Protein AF-A0A7R9ZWM1-F1 (afdb_monomer_lite)

pLDDT: mean 89.87, std 14.11, range [39.09, 98.31]

Radius of gyration: 17.11 Å; chains: 1; bounding box: 54×30×41 Å

Secondary structure (DSSP, 8-state):
-HHHHHHHHH--S-TT-HHHHHHHHHHHHHHHHHH--S-SS----HHHHHHHHHHH----EEEE-TTT-SSSSEEES-HHHHGGGTB---GGG---SSEEEEE---S-HHHHHHHHHHHHHHHHHHHHHT--EEEEE--PPPTT---GGGS--

Sequence (153 aa):
SGHLQKLRALYRGTPEDEVGFVDAVFCCLLRYQSVLRKGFQGACTSEVFAAIREVFGARFECFASPLNCRYSAMCSAFPDTDAVFGSLGSFFALSPRSGAFQLNPPFVDDVIVAMVHRLEELLDAADGRKDALIFVVIVCANEGSRPISQMPR

Structure (mmCIF, N/CA/C/O backbone):
data_AF-A0A7R9ZWM1-F1
#
_entry.id   AF-A0A7R9ZWM1-F1
#
loop_
_atom_site.group_PDB
_atom_site.id
_atom_site.type_symbol
_atom_site.label_atom_id
_atom_site.label_alt_id
_atom_site.label_comp_id
_atom_site.label_asym_id
_atom_site.label_entity_id
_atom_site.label_seq_id
_atom_site.pdbx_PDB_ins_code
_atom_site.Cartn_x
_atom_site.Cartn_y
_atom_site.Cartn_z
_atom_site.occupancy
_atom_site.B_iso_or_equiv
_atom_site.auth_seq_id
_atom_site.auth_comp_id
_atom_site.auth_asym_id
_atom_site.auth_atom_id
_atom_site.pdbx_PDB_model_num
ATOM 1 N N . SER A 1 1 ? 15.797 12.568 -12.730 1.00 77.69 1 SER A N 1
ATOM 2 C CA . SER A 1 1 ? 14.480 12.819 -12.099 1.00 77.69 1 SER A CA 1
ATOM 3 C C . SER A 1 1 ? 14.431 12.108 -10.755 1.00 77.69 1 SER A C 1
ATOM 5 O O . SER A 1 1 ? 14.890 10.972 -10.693 1.00 77.69 1 SER A O 1
ATOM 7 N N . GLY A 1 2 ? 13.890 12.733 -9.702 1.00 87.62 2 GLY A N 1
ATOM 8 C CA . GLY A 1 2 ? 13.811 12.126 -8.362 1.00 87.62 2 GLY A CA 1
ATOM 9 C C . GLY A 1 2 ? 12.972 10.839 -8.302 1.00 87.62 2 GLY A C 1
ATOM 10 O O . GLY A 1 2 ? 13.306 9.926 -7.556 1.00 87.62 2 GLY A O 1
ATOM 11 N N . HIS A 1 3 ? 11.947 10.701 -9.153 1.00 89.69 3 HIS A N 1
ATOM 12 C CA . HIS A 1 3 ? 11.133 9.476 -9.213 1.00 89.69 3 HIS A CA 1
ATOM 13 C C . HIS A 1 3 ? 11.914 8.265 -9.742 1.00 89.69 3 HIS A C 1
ATOM 15 O O . HIS A 1 3 ? 11.764 7.169 -9.216 1.00 89.69 3 HIS A O 1
ATOM 21 N N . LEU A 1 4 ? 12.783 8.452 -10.741 1.00 93.56 4 LEU A N 1
ATOM 22 C CA . LEU A 1 4 ? 13.592 7.352 -11.277 1.00 93.56 4 LEU A CA 1
ATOM 23 C C . LEU A 1 4 ? 14.624 6.864 -10.250 1.00 93.56 4 LEU A C 1
ATOM 25 O O . LEU A 1 4 ? 14.820 5.664 -10.105 1.00 93.56 4 LEU A O 1
ATOM 29 N N . GLN A 1 5 ? 15.232 7.786 -9.494 1.00 95.06 5 GLN A N 1
ATOM 30 C CA . GLN A 1 5 ? 16.139 7.442 -8.392 1.00 95.06 5 GLN A CA 1
ATOM 31 C C . GLN A 1 5 ? 15.415 6.667 -7.287 1.00 95.06 5 GLN A C 1
ATOM 33 O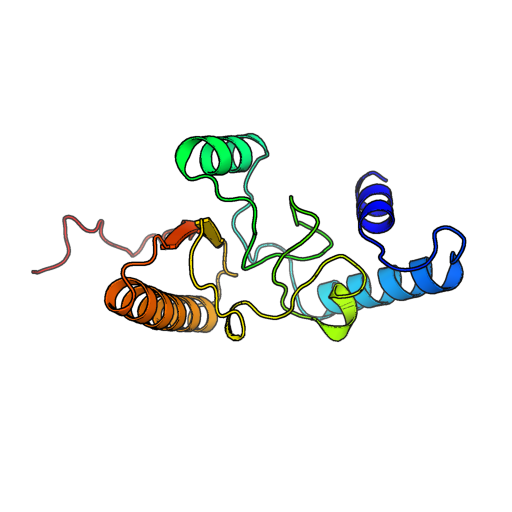 O . GLN A 1 5 ? 15.946 5.679 -6.789 1.00 95.06 5 GLN A O 1
ATOM 38 N N . LYS A 1 6 ? 14.180 7.062 -6.948 1.00 95.88 6 LYS A N 1
ATOM 39 C CA . LYS A 1 6 ? 13.327 6.304 -6.025 1.00 95.88 6 LYS A CA 1
ATOM 40 C C . LYS A 1 6 ? 13.059 4.890 -6.545 1.00 95.88 6 LYS A C 1
ATOM 42 O O . LYS A 1 6 ? 13.284 3.937 -5.811 1.00 95.88 6 LYS A O 1
ATOM 47 N N . LEU A 1 7 ? 12.615 4.740 -7.796 1.00 97.00 7 LEU A N 1
ATOM 48 C CA . LEU A 1 7 ? 12.364 3.417 -8.382 1.00 97.00 7 LEU A CA 1
ATOM 49 C C . LEU A 1 7 ? 13.631 2.560 -8.403 1.00 97.00 7 LEU A C 1
ATOM 51 O O . LEU A 1 7 ? 13.558 1.369 -8.127 1.00 97.00 7 LEU A O 1
ATOM 55 N N . ARG A 1 8 ? 14.797 3.166 -8.649 1.00 96.62 8 ARG A N 1
ATOM 56 C CA . ARG A 1 8 ? 16.082 2.468 -8.566 1.00 96.62 8 ARG A CA 1
ATOM 57 C C . ARG A 1 8 ? 16.390 1.986 -7.151 1.00 96.62 8 ARG A C 1
ATOM 59 O O . ARG A 1 8 ? 16.820 0.854 -6.994 1.00 96.62 8 ARG A O 1
ATOM 66 N N . ALA A 1 9 ? 16.131 2.803 -6.133 1.00 96.50 9 ALA A N 1
ATOM 67 C CA . ALA A 1 9 ? 16.306 2.410 -4.733 1.00 96.50 9 ALA A CA 1
ATOM 68 C C . ALA A 1 9 ? 15.310 1.326 -4.275 1.00 96.50 9 ALA A C 1
ATOM 70 O O . ALA A 1 9 ? 15.582 0.607 -3.317 1.00 96.50 9 ALA A O 1
ATOM 71 N N . LEU A 1 10 ? 14.157 1.222 -4.938 1.00 97.38 10 LEU A N 1
ATOM 72 C CA . LEU A 1 10 ? 13.144 0.200 -4.679 1.00 97.38 10 LEU A CA 1
ATOM 73 C C . LEU A 1 10 ? 13.380 -1.106 -5.448 1.00 97.38 10 LEU A C 1
ATOM 75 O O . LEU A 1 10 ? 12.840 -2.138 -5.051 1.00 97.38 10 LEU A O 1
ATOM 79 N N . TYR A 1 11 ? 14.137 -1.060 -6.547 1.00 97.88 11 TYR A N 1
ATOM 80 C CA . TYR A 1 11 ? 14.373 -2.200 -7.426 1.00 97.88 11 TYR A CA 1
ATOM 81 C C . TYR A 1 11 ? 15.094 -3.326 -6.676 1.00 97.88 11 TYR A C 1
ATOM 83 O O . TYR A 1 11 ? 16.184 -3.137 -6.145 1.00 97.88 11 TYR A O 1
ATOM 91 N N . ARG A 1 12 ? 14.470 -4.506 -6.630 1.00 96.38 12 ARG A N 1
ATOM 92 C CA . ARG A 1 12 ? 14.973 -5.700 -5.932 1.00 96.38 12 ARG A CA 1
ATOM 93 C C . ARG A 1 12 ? 15.850 -6.607 -6.807 1.00 96.38 12 ARG A C 1
ATOM 95 O O . ARG A 1 12 ? 16.265 -7.663 -6.335 1.00 96.38 12 ARG A O 1
ATOM 102 N N . GLY A 1 13 ? 16.107 -6.229 -8.061 1.00 93.19 13 GLY A N 1
ATOM 103 C CA . GLY A 1 13 ? 17.108 -6.888 -8.905 1.00 93.19 13 GLY A CA 1
ATOM 104 C C . GLY A 1 13 ? 18.539 -6.503 -8.515 1.00 93.19 13 GLY A C 1
ATOM 105 O O . GLY A 1 13 ? 18.762 -5.746 -7.568 1.00 93.19 13 GLY A O 1
ATOM 106 N N . THR A 1 14 ? 19.530 -7.026 -9.236 1.00 92.19 14 THR A N 1
ATOM 107 C CA . THR A 1 14 ? 20.939 -6.688 -8.984 1.00 92.19 14 THR A CA 1
ATOM 108 C C . THR A 1 14 ? 21.246 -5.243 -9.405 1.00 92.19 14 THR A C 1
ATOM 110 O O . THR A 1 14 ? 20.708 -4.789 -10.416 1.00 92.19 14 THR A O 1
ATOM 113 N N . PRO A 1 15 ? 22.116 -4.504 -8.689 1.00 87.31 15 PRO A N 1
ATOM 114 C CA . PRO A 1 15 ? 22.437 -3.110 -9.019 1.00 87.31 15 PRO A CA 1
ATOM 115 C C . PRO A 1 15 ? 22.958 -2.884 -10.445 1.00 87.31 15 PRO A C 1
ATOM 117 O O . PRO A 1 15 ? 22.748 -1.803 -10.997 1.00 87.31 15 PRO A O 1
ATOM 120 N N . GLU A 1 16 ? 23.621 -3.887 -11.021 1.00 93.44 16 GLU A N 1
ATOM 121 C CA . GLU A 1 16 ? 24.212 -3.881 -12.363 1.00 93.44 16 GLU A CA 1
ATOM 122 C C . GLU A 1 16 ? 23.206 -4.236 -13.472 1.00 93.44 16 GLU A C 1
ATOM 124 O O . GLU A 1 16 ? 23.512 -4.083 -14.655 1.00 93.44 16 GLU A O 1
ATOM 129 N N . ASP A 1 17 ? 22.009 -4.710 -13.114 1.00 95.56 17 ASP A N 1
ATOM 130 C CA . ASP A 1 17 ? 20.970 -5.119 -14.064 1.00 95.56 17 ASP A CA 1
ATOM 131 C C . ASP A 1 17 ? 20.196 -3.906 -14.596 1.00 95.56 17 ASP A C 1
ATOM 133 O O . ASP A 1 17 ? 19.061 -3.614 -14.217 1.00 95.56 17 ASP A O 1
ATOM 137 N N . GLU A 1 18 ? 20.852 -3.163 -15.485 1.00 96.44 18 GLU A N 1
ATOM 138 C CA . GLU A 1 18 ? 20.257 -1.994 -16.133 1.00 96.44 18 GLU A CA 1
ATOM 139 C C . GLU A 1 18 ? 19.083 -2.359 -17.041 1.00 96.44 18 GLU A C 1
ATOM 141 O O . GLU A 1 18 ? 18.089 -1.635 -17.077 1.00 96.44 18 GLU A O 1
ATOM 146 N N . VAL A 1 19 ? 19.181 -3.475 -17.768 1.00 97.69 19 VAL A N 1
ATOM 147 C CA . VAL A 1 19 ? 18.145 -3.893 -18.722 1.00 97.69 19 VAL A CA 1
ATOM 148 C C . VAL A 1 19 ? 16.878 -4.289 -17.972 1.00 97.69 19 VAL A C 1
ATOM 150 O O . VAL A 1 19 ? 15.819 -3.728 -18.246 1.00 97.69 19 VAL A O 1
ATOM 153 N N . GLY A 1 20 ? 16.987 -5.162 -16.965 1.00 98.00 20 GLY A N 1
ATOM 154 C CA . GLY A 1 20 ? 15.840 -5.559 -16.154 1.00 98.00 20 GLY A CA 1
ATOM 155 C C . GLY A 1 20 ? 15.240 -4.387 -15.381 1.00 98.00 20 GLY A C 1
ATOM 156 O O . GLY A 1 20 ? 14.016 -4.274 -15.294 1.00 98.00 20 GLY A O 1
ATOM 157 N N . PHE A 1 21 ? 16.068 -3.452 -14.898 1.00 98.06 21 PHE A N 1
ATOM 158 C CA . PHE A 1 21 ? 15.568 -2.227 -14.276 1.00 98.06 21 PHE A CA 1
ATOM 159 C C . PHE A 1 21 ? 14.731 -1.388 -15.250 1.00 98.06 21 PHE A C 1
ATOM 161 O O . PHE A 1 21 ? 13.626 -0.966 -14.902 1.00 98.06 21 PHE A O 1
ATOM 168 N N . VAL A 1 22 ? 15.237 -1.136 -16.461 1.00 97.81 22 VAL A N 1
ATOM 169 C CA . VAL A 1 22 ? 14.526 -0.343 -17.474 1.00 97.81 22 VAL A CA 1
ATOM 170 C C . VAL A 1 22 ? 13.229 -1.032 -17.896 1.00 97.81 22 VAL A C 1
ATOM 172 O O . VAL A 1 22 ? 12.190 -0.369 -17.937 1.00 97.81 22 VAL A O 1
ATOM 175 N N . ASP A 1 23 ? 13.257 -2.345 -18.127 1.00 98.19 23 ASP A N 1
ATOM 176 C CA . ASP A 1 23 ? 12.075 -3.132 -18.495 1.00 98.19 23 ASP A CA 1
ATOM 177 C C . ASP A 1 23 ? 11.012 -3.110 -17.390 1.00 98.19 23 ASP A C 1
ATOM 179 O O . ASP A 1 23 ? 9.829 -2.871 -17.656 1.00 98.19 23 ASP A O 1
ATOM 183 N N . ALA A 1 24 ? 11.423 -3.280 -16.131 1.00 98.25 24 ALA A N 1
ATOM 184 C CA . ALA A 1 24 ? 10.530 -3.205 -14.981 1.00 98.25 24 ALA A CA 1
ATOM 185 C C . ALA A 1 24 ? 9.900 -1.811 -14.837 1.00 98.25 24 ALA A C 1
ATOM 187 O O . ALA A 1 24 ? 8.688 -1.691 -14.629 1.00 98.25 24 ALA A O 1
ATOM 188 N N . VAL A 1 25 ? 10.697 -0.745 -14.986 1.00 97.94 25 VAL A N 1
ATOM 189 C CA . VAL A 1 25 ? 10.198 0.638 -14.942 1.00 97.94 25 VAL A CA 1
ATOM 190 C C . VAL A 1 25 ? 9.211 0.877 -16.079 1.00 97.94 25 VAL A C 1
ATOM 192 O O . VAL A 1 25 ? 8.142 1.443 -15.845 1.00 97.94 25 VAL A O 1
ATOM 195 N N . PHE A 1 26 ? 9.529 0.421 -17.292 1.00 97.69 26 PHE A N 1
ATOM 196 C CA . PHE A 1 26 ? 8.647 0.538 -18.448 1.00 97.69 26 PHE A CA 1
ATOM 197 C C . PHE A 1 26 ? 7.308 -0.167 -18.206 1.00 97.69 26 PHE A C 1
ATOM 199 O O . PHE A 1 26 ? 6.256 0.447 -18.388 1.00 97.69 26 PHE A O 1
ATOM 206 N N . CYS A 1 27 ? 7.330 -1.411 -17.722 1.00 97.75 27 CYS A N 1
ATOM 207 C CA . CYS A 1 27 ? 6.120 -2.186 -17.450 1.00 97.75 27 CYS A CA 1
ATOM 208 C C . CYS A 1 27 ? 5.257 -1.551 -16.351 1.00 97.75 27 CYS A C 1
ATOM 210 O O . CYS A 1 27 ? 4.043 -1.430 -16.524 1.00 97.75 27 CYS A O 1
ATOM 212 N N . CYS A 1 28 ? 5.868 -1.095 -15.252 1.00 96.81 28 CYS A N 1
ATOM 213 C CA . CYS A 1 28 ? 5.161 -0.394 -14.178 1.00 96.81 28 CYS A CA 1
ATOM 214 C C . CYS A 1 28 ? 4.514 0.901 -14.697 1.00 96.81 28 CYS A C 1
ATOM 216 O O . CYS A 1 28 ? 3.316 1.118 -14.506 1.00 96.81 28 CYS A O 1
ATOM 218 N N . LEU A 1 29 ? 5.261 1.741 -15.423 1.00 95.31 29 LEU A N 1
ATOM 219 C CA . LEU A 1 29 ? 4.721 2.984 -15.979 1.00 95.31 29 LEU A CA 1
ATOM 220 C C . LEU A 1 29 ? 3.591 2.723 -16.976 1.00 95.31 29 LEU A C 1
ATOM 222 O O . LEU A 1 29 ? 2.543 3.359 -16.870 1.00 95.31 29 LEU A O 1
ATOM 226 N N . LEU A 1 30 ? 3.770 1.779 -17.902 1.00 95.62 30 LEU A N 1
ATOM 227 C CA . LEU A 1 30 ? 2.754 1.424 -18.889 1.00 95.62 30 LEU A CA 1
ATOM 228 C C . LEU A 1 30 ? 1.480 0.902 -18.214 1.00 95.62 30 LEU A C 1
ATOM 230 O O . LEU A 1 30 ? 0.380 1.332 -18.564 1.00 95.62 30 LEU A O 1
ATOM 234 N N . ARG A 1 31 ? 1.615 0.034 -17.202 1.00 95.25 31 ARG A N 1
ATOM 235 C CA . ARG A 1 31 ? 0.482 -0.484 -16.425 1.00 95.25 31 ARG A CA 1
ATOM 236 C C . ARG A 1 31 ? -0.307 0.650 -15.780 1.00 95.25 31 ARG A C 1
ATOM 238 O O . ARG A 1 31 ? -1.511 0.763 -16.015 1.00 95.25 31 ARG A O 1
ATOM 245 N N . TYR A 1 32 ? 0.362 1.519 -15.026 1.00 92.44 32 TYR A N 1
ATOM 246 C CA . TYR A 1 32 ? -0.297 2.628 -14.337 1.00 92.44 32 TYR A CA 1
ATOM 247 C C . TYR A 1 32 ? -0.886 3.653 -15.317 1.00 92.44 32 TYR A C 1
ATOM 249 O O . TYR A 1 32 ? -1.985 4.141 -15.076 1.00 92.44 32 TYR A O 1
ATOM 257 N N . GLN A 1 33 ? -0.235 3.928 -16.450 1.00 90.44 33 GLN A N 1
ATOM 258 C CA . GLN A 1 33 ? -0.794 4.802 -17.490 1.00 90.44 33 GLN A CA 1
ATOM 259 C C . GLN A 1 33 ? -2.017 4.200 -18.194 1.00 90.44 33 GLN A C 1
ATOM 261 O O . GLN A 1 33 ? -2.907 4.946 -18.598 1.00 90.44 33 GLN A O 1
ATOM 266 N N . SER A 1 34 ? -2.075 2.872 -18.339 1.00 89.94 34 SER A N 1
ATOM 267 C CA . SER A 1 34 ? -3.193 2.187 -19.001 1.00 89.94 34 SER A CA 1
ATOM 268 C C . SER A 1 34 ? -4.461 2.110 -18.144 1.00 89.94 34 SER A C 1
ATOM 270 O O . SER A 1 34 ? -5.561 2.156 -18.690 1.00 89.94 34 SER A O 1
ATOM 272 N N . VAL A 1 35 ? -4.319 2.021 -16.814 1.00 81.62 35 VAL A N 1
ATOM 273 C CA . VAL A 1 35 ? -5.451 1.829 -15.888 1.00 81.62 35 VAL A CA 1
ATOM 274 C C . VAL A 1 35 ? -5.832 3.114 -15.151 1.00 81.62 35 VAL A C 1
ATOM 276 O O . VAL A 1 35 ? -7.015 3.383 -14.945 1.00 81.62 35 VAL A O 1
ATOM 279 N N . LEU A 1 36 ? -4.856 3.931 -14.745 1.00 69.69 36 LEU A N 1
ATOM 280 C CA . LEU A 1 36 ? -5.083 5.056 -13.841 1.00 69.69 36 LEU A CA 1
ATOM 281 C C . LEU A 1 36 ? -4.960 6.394 -14.576 1.00 69.69 36 LEU A C 1
ATOM 283 O O . LEU A 1 36 ? -3.882 6.884 -14.908 1.00 69.69 36 LEU A O 1
ATOM 287 N N . ARG A 1 37 ? -6.107 7.047 -14.762 1.00 60.72 37 ARG A N 1
ATOM 288 C CA . ARG A 1 37 ? -6.188 8.505 -14.949 1.00 60.72 37 ARG A CA 1
ATOM 289 C C . ARG A 1 37 ? -5.728 9.224 -13.661 1.00 60.72 37 ARG A C 1
ATOM 291 O O . ARG A 1 37 ? -5.617 8.628 -12.598 1.00 60.72 37 ARG A O 1
ATOM 298 N N . LYS A 1 38 ? -5.402 10.513 -13.718 1.00 58.06 38 LYS A N 1
ATOM 299 C CA . LYS A 1 38 ? -4.974 11.265 -12.518 1.00 58.06 38 LYS A CA 1
ATOM 300 C C . LYS A 1 38 ? -6.121 11.366 -11.490 1.00 58.06 38 LYS A C 1
ATOM 302 O O . LYS A 1 38 ? -7.265 11.513 -11.900 1.00 58.06 38 LYS A O 1
ATOM 307 N N . GLY A 1 39 ? -5.797 11.384 -10.190 1.00 60.62 39 GLY A N 1
ATOM 308 C CA . GLY A 1 39 ? -6.722 11.830 -9.130 1.00 60.62 39 GLY A CA 1
ATOM 309 C C . GLY A 1 39 ? -7.474 10.753 -8.335 1.00 60.62 39 GLY A C 1
ATOM 310 O O . GLY A 1 39 ? -8.493 11.075 -7.741 1.00 60.62 39 GLY A O 1
ATOM 311 N N . PHE A 1 40 ? -7.002 9.503 -8.298 1.00 66.19 40 PHE A N 1
ATOM 312 C CA . PHE A 1 40 ? -7.715 8.431 -7.587 1.00 66.19 40 PHE A CA 1
ATOM 313 C C . PHE A 1 40 ? -7.495 8.385 -6.074 1.00 66.19 40 PHE A C 1
ATOM 315 O O . PHE A 1 40 ? -8.275 7.728 -5.417 1.00 66.19 40 PHE A O 1
ATOM 322 N N . GLN A 1 41 ? -6.476 9.024 -5.504 1.00 70.38 41 GLN A N 1
ATOM 323 C CA . GLN A 1 41 ? -6.178 8.947 -4.065 1.00 70.38 41 GLN A CA 1
ATOM 324 C C . GLN A 1 41 ? -5.918 10.338 -3.490 1.00 70.38 41 GLN A C 1
ATOM 326 O O . GLN A 1 41 ? -5.516 11.251 -4.219 1.00 70.38 41 GLN A O 1
ATOM 331 N N . GLY A 1 42 ? -6.089 10.487 -2.175 1.00 73.06 42 GLY A N 1
ATOM 332 C CA . GLY A 1 42 ? -5.756 11.726 -1.479 1.00 73.06 42 GLY A CA 1
ATOM 333 C C . GLY A 1 42 ? -4.246 11.948 -1.489 1.00 73.06 42 GLY A C 1
ATOM 334 O O . GLY A 1 42 ? -3.485 11.059 -1.121 1.00 73.06 42 GLY A O 1
ATOM 335 N N . ALA A 1 43 ? -3.774 13.119 -1.908 1.00 77.75 43 ALA A N 1
ATOM 336 C CA . ALA A 1 43 ? -2.355 13.431 -1.775 1.00 77.75 43 ALA A CA 1
ATOM 337 C C . ALA A 1 43 ? -2.024 13.664 -0.291 1.00 77.75 43 ALA A C 1
ATOM 339 O O . ALA A 1 43 ? -2.574 14.569 0.334 1.00 77.75 43 ALA A O 1
ATOM 340 N N . CYS A 1 44 ? -1.114 12.866 0.270 1.00 84.88 44 CYS A N 1
ATOM 341 C CA . CYS A 1 44 ? -0.609 13.055 1.630 1.00 84.88 44 CYS A CA 1
ATOM 342 C C . CYS A 1 44 ? 0.816 13.599 1.583 1.00 84.88 44 CYS A C 1
ATOM 344 O O . CYS A 1 44 ? 1.668 13.084 0.857 1.00 84.88 44 CYS A O 1
ATOM 346 N N . THR A 1 45 ? 1.083 14.645 2.361 1.00 89.19 45 THR A N 1
ATOM 347 C CA . THR A 1 45 ? 2.414 15.251 2.424 1.00 89.19 45 THR A CA 1
ATOM 348 C C . THR A 1 45 ? 3.343 14.463 3.352 1.00 89.19 45 THR A C 1
ATOM 350 O O . THR A 1 45 ? 2.907 13.601 4.121 1.00 89.19 45 THR A O 1
ATOM 353 N N . SER A 1 46 ? 4.646 14.761 3.305 1.00 90.12 46 SER A N 1
ATOM 354 C CA . SER A 1 46 ? 5.639 14.123 4.185 1.00 90.12 46 SER A CA 1
ATOM 355 C C . SER A 1 46 ? 5.316 14.323 5.668 1.00 90.12 46 SER A C 1
ATOM 357 O O . SER A 1 46 ? 5.604 13.445 6.478 1.00 90.12 46 SER A O 1
ATOM 359 N N . GLU A 1 47 ? 4.712 15.457 6.007 1.00 94.44 47 GLU A N 1
ATOM 360 C CA . GLU A 1 47 ? 4.320 15.850 7.358 1.00 94.44 47 GLU A CA 1
ATOM 361 C C . GLU A 1 47 ? 3.151 14.994 7.857 1.00 94.44 47 GLU A C 1
ATOM 363 O O . GLU A 1 47 ? 3.174 14.542 8.999 1.00 94.44 47 GLU A O 1
ATOM 368 N N . VAL A 1 48 ? 2.180 14.683 6.989 1.00 93.00 48 VAL A N 1
ATOM 369 C CA . VAL A 1 48 ? 1.079 13.760 7.317 1.00 93.00 48 VAL A CA 1
ATOM 370 C C . VAL A 1 48 ? 1.628 12.368 7.630 1.00 93.00 48 VAL A C 1
ATOM 372 O O . VAL A 1 48 ? 1.302 11.795 8.667 1.00 93.00 48 VAL A O 1
ATOM 375 N N . PHE A 1 49 ? 2.518 11.839 6.784 1.00 94.38 49 PHE A N 1
ATOM 376 C CA . PHE A 1 4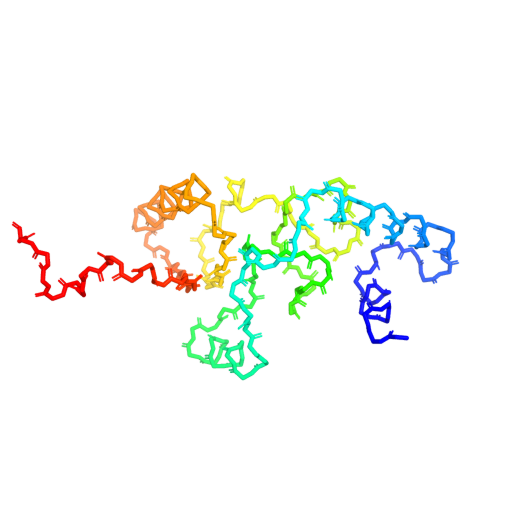9 ? 3.171 10.552 7.051 1.00 94.38 49 PHE A CA 1
ATOM 377 C C . PHE A 1 49 ? 4.023 10.575 8.328 1.00 94.38 49 PHE A C 1
ATOM 379 O O . PHE A 1 49 ? 4.055 9.584 9.059 1.00 94.38 49 PHE A O 1
ATOM 386 N N . ALA A 1 50 ? 4.713 11.685 8.613 1.00 95.00 50 ALA A N 1
ATOM 387 C CA . ALA A 1 50 ? 5.491 11.841 9.840 1.00 95.00 50 ALA A CA 1
ATOM 388 C C . ALA A 1 50 ? 4.589 11.801 11.081 1.00 95.00 50 ALA A C 1
ATOM 390 O O . ALA A 1 50 ? 4.852 11.004 11.978 1.00 95.00 50 ALA A O 1
ATOM 391 N N . ALA A 1 51 ? 3.488 12.557 11.079 1.00 96.44 51 ALA A N 1
ATOM 392 C CA . ALA A 1 51 ? 2.519 12.575 12.171 1.00 96.44 51 ALA A CA 1
ATOM 393 C C . ALA A 1 51 ? 1.881 11.195 12.396 1.00 96.44 51 ALA A C 1
ATOM 395 O O . ALA A 1 51 ? 1.835 10.711 13.524 1.00 96.44 51 ALA A O 1
ATOM 396 N N . ILE A 1 52 ? 1.455 10.513 11.327 1.00 95.88 52 ILE A N 1
ATOM 397 C CA . ILE A 1 52 ? 0.886 9.158 11.413 1.00 95.88 52 ILE A CA 1
ATOM 398 C C . ILE A 1 52 ? 1.890 8.179 12.036 1.00 95.88 52 ILE A C 1
ATOM 400 O O . ILE A 1 52 ? 1.539 7.387 12.914 1.00 95.88 52 ILE A O 1
ATOM 404 N N . ARG A 1 53 ? 3.155 8.250 11.616 1.00 95.94 53 ARG A N 1
ATOM 405 C CA . ARG A 1 53 ? 4.228 7.416 12.162 1.00 95.94 53 ARG A CA 1
ATOM 406 C C . ARG A 1 53 ? 4.516 7.734 13.629 1.00 95.94 53 ARG A C 1
ATOM 408 O O . ARG A 1 53 ? 4.786 6.812 14.388 1.00 95.94 53 ARG A O 1
ATOM 415 N N . GLU A 1 54 ? 4.524 9.003 14.012 1.00 97.00 54 GLU A N 1
ATOM 416 C CA . GLU A 1 54 ? 4.861 9.438 15.372 1.00 97.00 54 GLU A CA 1
ATOM 417 C C . GLU A 1 54 ? 3.744 9.133 16.369 1.00 97.00 54 GLU A C 1
ATOM 419 O O . GLU A 1 54 ? 4.031 8.683 17.474 1.00 97.00 54 GLU A O 1
ATOM 424 N N . VAL A 1 55 ? 2.484 9.307 15.966 1.00 97.12 55 VAL A N 1
ATOM 425 C CA . VAL A 1 55 ? 1.320 9.097 16.838 1.00 97.12 55 VAL A CA 1
ATOM 426 C C . VAL A 1 55 ? 0.914 7.624 16.906 1.00 97.12 55 VAL A C 1
ATOM 428 O O . VAL A 1 55 ? 0.641 7.115 17.989 1.00 97.12 55 VAL A O 1
ATOM 431 N N . PHE A 1 56 ? 0.879 6.927 15.766 1.00 96.62 56 PHE A N 1
ATOM 432 C CA . PHE A 1 56 ? 0.336 5.562 15.683 1.00 96.62 56 PHE A CA 1
ATOM 433 C C . PHE A 1 56 ? 1.394 4.492 15.410 1.00 96.62 56 PHE A C 1
ATOM 435 O O . PHE A 1 56 ? 1.094 3.305 15.473 1.00 96.62 56 PHE A O 1
ATOM 442 N N . GLY A 1 57 ? 2.624 4.875 15.059 1.00 96.00 57 GLY A N 1
ATOM 443 C CA . GLY A 1 57 ? 3.668 3.918 14.688 1.00 96.00 57 GLY A CA 1
ATOM 444 C C . GLY A 1 57 ? 3.502 3.309 13.293 1.00 96.00 57 GLY A C 1
ATOM 445 O O . GLY A 1 57 ? 4.290 2.434 12.932 1.00 96.00 57 GLY A O 1
ATOM 446 N N . ALA A 1 58 ? 2.525 3.754 12.492 1.00 96.19 58 ALA A N 1
ATOM 447 C CA . ALA A 1 58 ? 2.270 3.169 11.179 1.00 96.19 58 ALA A CA 1
ATOM 448 C C . ALA A 1 58 ? 3.392 3.502 10.182 1.00 96.19 58 ALA A C 1
ATOM 450 O O . ALA A 1 58 ? 3.781 4.659 10.004 1.00 96.19 58 ALA A O 1
ATOM 451 N N . ARG A 1 59 ? 3.937 2.457 9.548 1.00 95.00 59 ARG A N 1
ATOM 452 C CA . ARG A 1 59 ? 5.063 2.529 8.592 1.00 95.00 59 ARG A CA 1
ATOM 453 C C . ARG A 1 59 ? 4.830 1.678 7.343 1.00 95.00 59 ARG A C 1
ATOM 455 O O . ARG A 1 59 ? 5.782 1.241 6.703 1.00 95.00 59 ARG A O 1
ATOM 462 N N . PHE A 1 60 ? 3.568 1.392 7.049 1.00 97.06 60 PHE A N 1
ATOM 463 C CA . PHE A 1 60 ? 3.167 0.538 5.945 1.00 97.06 60 PHE A CA 1
ATOM 464 C C . PHE A 1 60 ? 1.935 1.123 5.270 1.00 97.06 60 PHE A C 1
ATOM 466 O O . PHE A 1 60 ? 0.960 1.457 5.945 1.00 97.06 60 PHE A O 1
ATOM 473 N N . GLU A 1 61 ? 1.991 1.228 3.948 1.00 97.38 61 GLU A N 1
ATOM 474 C CA . GLU A 1 61 ? 0.892 1.713 3.118 1.00 97.38 61 GLU A CA 1
ATOM 475 C C . GLU A 1 61 ? 0.148 0.520 2.510 1.00 97.38 61 GLU A C 1
ATOM 477 O O . GLU A 1 61 ? 0.726 -0.275 1.768 1.00 97.38 61 GLU A O 1
ATOM 482 N N . CYS A 1 62 ? -1.144 0.391 2.805 1.00 97.69 62 CYS A N 1
ATOM 483 C CA . CYS A 1 62 ? -1.989 -0.682 2.276 1.00 97.69 62 CYS A CA 1
ATOM 484 C C . CYS A 1 62 ? -2.500 -0.406 0.851 1.00 97.69 62 CYS A C 1
ATOM 486 O O . CYS A 1 62 ? -2.905 -1.325 0.148 1.00 97.69 62 CYS A O 1
ATOM 488 N N . PHE A 1 63 ? -2.485 0.850 0.407 1.00 95.62 63 PHE A N 1
ATOM 489 C CA . PHE A 1 63 ? -2.938 1.237 -0.929 1.00 95.62 63 PHE A CA 1
ATOM 490 C C . PHE A 1 63 ? -1.946 2.217 -1.548 1.00 95.62 63 PHE A C 1
ATOM 492 O O . PHE A 1 63 ? -2.143 3.429 -1.496 1.00 95.62 63 PHE A O 1
ATOM 499 N N . ALA A 1 64 ? -0.875 1.694 -2.139 1.00 95.06 64 ALA A N 1
ATOM 500 C CA . ALA A 1 64 ? 0.148 2.500 -2.791 1.00 95.06 64 ALA A CA 1
ATOM 501 C C . ALA A 1 64 ? 0.566 1.911 -4.148 1.00 95.06 64 ALA A C 1
ATOM 503 O O . ALA A 1 64 ? -0.031 0.981 -4.691 1.00 95.06 64 ALA A O 1
ATOM 504 N N . SER A 1 65 ? 1.601 2.507 -4.719 1.00 94.75 65 SER A N 1
ATOM 505 C CA . SER A 1 65 ? 2.288 2.089 -5.933 1.00 94.75 65 SER A CA 1
ATOM 506 C C . SER A 1 65 ? 3.784 2.347 -5.770 1.00 94.75 65 SER A C 1
ATOM 508 O O . SER A 1 65 ? 4.165 3.219 -4.979 1.00 94.75 65 SER A O 1
ATOM 510 N N . PRO A 1 66 ? 4.645 1.706 -6.573 1.00 96.25 66 PRO A N 1
ATOM 511 C CA . PRO A 1 66 ? 6.059 2.081 -6.655 1.00 96.25 66 PRO A CA 1
ATOM 512 C C . PRO A 1 66 ? 6.269 3.580 -6.925 1.00 96.25 66 PRO A C 1
ATOM 514 O O . PRO A 1 66 ? 7.234 4.193 -6.465 1.00 96.25 66 PRO A O 1
ATOM 517 N N . LEU A 1 67 ? 5.324 4.201 -7.637 1.00 93.38 67 LEU A N 1
ATOM 518 C CA . LEU A 1 67 ? 5.383 5.602 -8.038 1.00 93.38 67 LEU A CA 1
ATOM 519 C C . LEU A 1 67 ? 5.144 6.547 -6.852 1.00 93.38 67 LEU A C 1
ATOM 521 O O . LEU A 1 67 ? 5.902 7.500 -6.676 1.00 93.38 67 LEU A O 1
ATOM 525 N N . ASN A 1 68 ? 4.171 6.259 -5.983 1.00 92.19 68 ASN A N 1
ATOM 526 C CA . ASN A 1 68 ? 3.743 7.173 -4.913 1.00 92.19 68 ASN A CA 1
ATO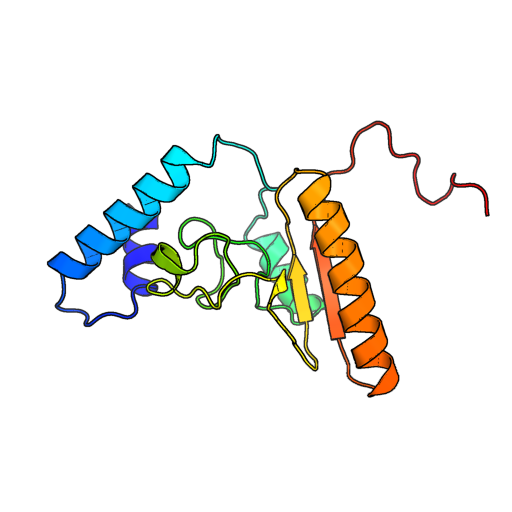M 527 C C . ASN A 1 68 ? 4.096 6.736 -3.480 1.00 92.19 68 ASN A C 1
ATOM 529 O O . ASN A 1 68 ? 3.994 7.571 -2.590 1.00 92.19 68 ASN A O 1
ATOM 533 N N . CYS A 1 69 ? 4.574 5.504 -3.256 1.00 94.38 69 CYS A N 1
ATOM 534 C CA . CYS A 1 69 ? 4.857 5.017 -1.903 1.00 94.38 69 CYS A CA 1
ATOM 535 C C . CYS A 1 69 ? 5.873 5.879 -1.132 1.00 94.38 69 CYS A C 1
ATOM 537 O O . CYS A 1 69 ? 6.825 6.442 -1.689 1.00 94.38 69 CYS A O 1
ATOM 539 N N . ARG A 1 70 ? 5.687 5.954 0.180 1.00 94.31 70 ARG A N 1
ATOM 540 C CA . ARG A 1 70 ? 6.642 6.512 1.133 1.00 94.31 70 ARG A CA 1
ATOM 541 C C . ARG A 1 70 ? 7.636 5.461 1.618 1.00 94.31 70 ARG A C 1
ATOM 543 O O . ARG A 1 70 ? 8.797 5.802 1.850 1.00 94.31 70 ARG A O 1
ATOM 550 N N . TYR A 1 71 ? 7.185 4.222 1.794 1.00 94.69 71 TYR A N 1
ATOM 551 C CA . TYR A 1 71 ? 7.990 3.126 2.337 1.00 94.69 71 TYR A CA 1
ATOM 552 C C . TYR A 1 71 ? 8.416 2.130 1.249 1.00 94.69 71 TYR A C 1
ATOM 554 O O . TYR A 1 71 ? 7.824 2.063 0.174 1.00 94.69 71 TYR A O 1
ATOM 562 N N . SER A 1 72 ? 9.465 1.350 1.527 1.00 95.25 72 SER A N 1
ATOM 563 C CA . SER A 1 72 ? 10.007 0.345 0.597 1.00 95.25 72 SER A CA 1
ATOM 564 C C . SER A 1 72 ? 9.229 -0.972 0.564 1.00 95.25 72 SER A C 1
ATOM 566 O O . SER A 1 72 ? 9.494 -1.825 -0.283 1.00 95.25 72 SER A O 1
ATOM 568 N N . ALA A 1 73 ? 8.287 -1.148 1.488 1.00 96.12 73 ALA A N 1
ATOM 569 C CA . ALA A 1 73 ? 7.325 -2.235 1.495 1.00 96.12 73 ALA A CA 1
ATOM 570 C C . ALA A 1 73 ? 5.921 -1.640 1.612 1.00 96.12 73 ALA A C 1
ATOM 572 O O . ALA A 1 73 ? 5.664 -0.804 2.480 1.00 96.12 73 ALA A O 1
ATOM 573 N N . MET A 1 74 ? 5.033 -2.073 0.725 1.00 97.56 74 MET A N 1
ATOM 574 C CA . MET A 1 74 ? 3.663 -1.581 0.621 1.00 97.56 74 MET A CA 1
ATOM 575 C C . MET A 1 74 ? 2.775 -2.636 -0.032 1.00 97.56 74 MET A C 1
ATOM 577 O O . MET A 1 74 ? 3.270 -3.551 -0.689 1.00 97.56 74 MET A O 1
ATOM 581 N N . CYS A 1 75 ? 1.464 -2.492 0.098 1.00 98.25 75 CYS A N 1
ATOM 582 C CA . CYS A 1 75 ? 0.529 -3.169 -0.790 1.00 98.25 75 CYS A CA 1
ATOM 583 C C . CYS A 1 75 ? 0.262 -2.307 -2.030 1.00 98.25 75 CYS A C 1
ATOM 585 O O . CYS A 1 75 ? 0.249 -1.073 -1.962 1.00 98.25 75 CYS A O 1
ATOM 587 N N . SER A 1 76 ? 0.045 -2.962 -3.169 1.00 96.94 76 SER A N 1
ATOM 588 C CA . SER A 1 76 ? -0.259 -2.303 -4.438 1.00 96.94 76 SER A CA 1
ATOM 589 C C . SER A 1 76 ? -1.254 -3.101 -5.279 1.00 96.94 76 SER A C 1
ATOM 591 O O . SER A 1 76 ? -1.567 -4.256 -4.983 1.00 96.94 76 SER A O 1
ATOM 593 N N . ALA A 1 77 ? -1.778 -2.462 -6.326 1.00 95.06 77 ALA A N 1
ATOM 594 C CA . ALA A 1 77 ? -2.810 -3.038 -7.184 1.00 95.06 77 ALA A CA 1
ATOM 595 C C . ALA A 1 77 ? -2.275 -4.084 -8.177 1.00 95.06 77 ALA A C 1
ATOM 597 O O . ALA A 1 77 ? -3.028 -4.973 -8.570 1.00 95.06 77 ALA A O 1
ATOM 598 N N . PHE A 1 78 ? -1.001 -3.991 -8.582 1.00 96.31 78 PHE A N 1
ATOM 599 C CA . PHE A 1 78 ? -0.433 -4.796 -9.669 1.00 96.31 78 PHE A CA 1
ATOM 600 C C . PHE A 1 78 ? 0.825 -5.541 -9.212 1.00 96.31 78 PHE A C 1
ATOM 602 O O . PHE A 1 78 ? 1.946 -5.131 -9.517 1.00 96.31 78 PHE A O 1
ATOM 609 N N . PRO A 1 79 ? 0.681 -6.644 -8.455 1.00 95.75 79 PRO A N 1
ATOM 610 C CA . PRO A 1 79 ? 1.830 -7.359 -7.906 1.00 95.75 79 PRO A CA 1
ATOM 611 C C . PRO A 1 79 ? 2.797 -7.849 -8.992 1.00 95.75 79 PRO A C 1
ATOM 613 O O . PRO A 1 79 ? 4.002 -7.883 -8.767 1.00 95.75 79 PRO A O 1
ATOM 616 N N . ASP A 1 80 ? 2.282 -8.174 -10.178 1.00 97.38 80 ASP A N 1
ATOM 617 C CA . ASP A 1 80 ? 3.057 -8.637 -11.328 1.00 97.38 80 ASP A CA 1
ATOM 618 C C . ASP A 1 80 ? 4.071 -7.599 -11.837 1.00 97.38 80 ASP A C 1
ATOM 620 O O . ASP A 1 80 ? 5.156 -7.980 -12.269 1.00 97.38 80 ASP A O 1
ATOM 624 N N . THR A 1 81 ? 3.765 -6.301 -11.737 1.00 97.81 81 THR A N 1
ATOM 625 C CA . THR A 1 81 ? 4.699 -5.220 -12.106 1.00 97.81 81 THR A CA 1
ATOM 626 C C . THR A 1 81 ? 5.380 -4.568 -10.908 1.00 97.81 81 THR A C 1
ATOM 628 O O . THR A 1 81 ? 6.456 -3.990 -11.047 1.00 97.81 81 THR A O 1
ATOM 631 N N . ASP A 1 82 ? 4.774 -4.644 -9.724 1.00 98.25 82 ASP A N 1
ATOM 632 C CA . ASP A 1 82 ? 5.175 -3.828 -8.578 1.00 98.25 82 ASP A CA 1
ATOM 633 C C . ASP A 1 82 ? 6.004 -4.598 -7.544 1.00 98.25 82 ASP A C 1
ATOM 635 O O . ASP A 1 82 ? 6.684 -3.979 -6.720 1.00 98.25 82 ASP A O 1
ATOM 639 N N . ALA A 1 83 ? 5.960 -5.937 -7.545 1.00 98.19 83 ALA A N 1
ATOM 640 C CA . ALA A 1 83 ? 6.672 -6.759 -6.560 1.00 98.19 83 ALA A CA 1
ATOM 641 C C . ALA A 1 83 ? 8.188 -6.526 -6.597 1.00 98.19 83 ALA A C 1
ATOM 643 O O . ALA A 1 83 ? 8.844 -6.482 -5.549 1.00 98.19 83 ALA A O 1
ATOM 644 N N . VAL A 1 84 ? 8.731 -6.299 -7.797 1.00 98.12 84 VAL A N 1
ATOM 645 C CA . VAL A 1 84 ? 10.147 -5.970 -8.003 1.00 98.12 84 VAL A CA 1
ATOM 646 C C . VAL A 1 84 ? 10.530 -4.610 -7.410 1.00 98.12 84 VAL A C 1
ATOM 648 O O . VAL A 1 84 ? 11.701 -4.379 -7.139 1.00 98.12 84 VAL A O 1
ATOM 651 N N . PHE A 1 85 ? 9.555 -3.740 -7.132 1.00 98.31 85 PHE A N 1
ATOM 652 C CA . PHE A 1 85 ? 9.750 -2.421 -6.528 1.00 98.31 85 PHE A CA 1
ATOM 653 C C . PHE A 1 85 ? 9.236 -2.318 -5.088 1.00 98.31 85 PHE A C 1
ATOM 655 O O . PHE A 1 85 ? 9.004 -1.215 -4.599 1.00 98.31 85 PHE A O 1
ATOM 662 N N . GLY A 1 86 ? 9.013 -3.435 -4.397 1.00 97.62 86 GLY A N 1
ATOM 663 C CA . GLY A 1 86 ? 8.637 -3.382 -2.983 1.00 97.62 86 GLY A CA 1
ATOM 664 C C . GLY A 1 86 ? 7.243 -3.890 -2.645 1.00 97.62 86 GLY A C 1
ATOM 665 O O . GLY A 1 86 ? 6.973 -4.124 -1.465 1.00 97.62 86 GLY A O 1
ATOM 666 N N . SER A 1 87 ? 6.374 -4.104 -3.640 1.00 98.25 87 SER A N 1
ATOM 667 C CA . SER A 1 87 ? 5.005 -4.551 -3.369 1.00 98.25 87 SER A CA 1
ATOM 668 C C . SER A 1 87 ? 4.978 -5.914 -2.674 1.00 98.25 87 SER A C 1
ATOM 670 O O . SER A 1 87 ? 5.730 -6.828 -3.022 1.00 98.25 87 SER A O 1
ATOM 672 N N . LEU A 1 88 ? 4.102 -6.035 -1.678 1.00 97.75 88 LEU A N 1
ATOM 673 C CA . LEU A 1 88 ? 3.745 -7.279 -0.993 1.00 97.75 88 LEU A CA 1
ATOM 674 C C . LEU A 1 88 ? 2.399 -7.838 -1.480 1.00 97.75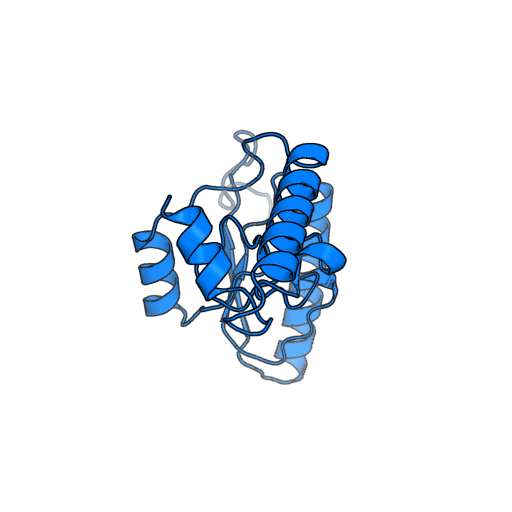 88 LEU A C 1
ATOM 676 O O . LEU A 1 88 ? 1.848 -8.750 -0.870 1.00 97.75 88 LEU A O 1
ATOM 680 N N . GLY A 1 89 ? 1.868 -7.295 -2.575 1.00 97.75 89 GLY A N 1
ATOM 681 C CA . GLY A 1 89 ? 0.600 -7.711 -3.153 1.00 97.75 89 GLY A CA 1
ATOM 682 C C . GLY A 1 89 ? -0.578 -6.829 -2.745 1.00 97.75 89 GLY A C 1
ATOM 683 O O . GLY A 1 89 ? -0.408 -5.707 -2.272 1.00 97.75 89 GLY A O 1
ATOM 684 N N . SER A 1 90 ? -1.789 -7.343 -2.946 1.00 97.62 90 SER A N 1
ATOM 685 C CA . SER A 1 90 ? -3.030 -6.628 -2.636 1.00 97.62 90 SER A CA 1
ATOM 686 C C . SER A 1 90 ? -3.308 -6.589 -1.131 1.00 97.62 90 SER A C 1
ATOM 688 O O . SER A 1 90 ? -3.157 -7.602 -0.445 1.00 97.62 90 SER A O 1
ATOM 690 N N . PHE A 1 91 ? -3.803 -5.453 -0.627 1.00 97.88 91 PHE A N 1
ATOM 691 C CA . PHE A 1 91 ? -4.277 -5.327 0.758 1.00 97.88 91 PHE A CA 1
ATOM 692 C C . PHE A 1 91 ? -5.341 -6.371 1.110 1.00 97.88 91 PHE A C 1
ATOM 694 O O . PHE A 1 91 ? -5.329 -6.915 2.210 1.00 97.88 91 PHE A O 1
ATOM 701 N N . PHE A 1 92 ? -6.212 -6.714 0.161 1.00 97.81 92 PHE A N 1
ATOM 702 C CA . PHE A 1 92 ? -7.279 -7.692 0.379 1.00 97.81 92 PHE A CA 1
ATOM 703 C C . PHE A 1 92 ? -6.755 -9.106 0.674 1.00 97.81 92 PHE A C 1
ATOM 705 O O . PHE A 1 92 ? -7.464 -9.907 1.271 1.00 97.81 92 PHE A O 1
ATOM 712 N N . ALA A 1 93 ? -5.502 -9.401 0.312 1.00 96.81 93 ALA A N 1
ATOM 713 C CA . ALA A 1 93 ? -4.830 -10.657 0.643 1.00 96.81 93 ALA A CA 1
ATOM 714 C C . ALA A 1 93 ? -3.951 -10.561 1.907 1.00 96.81 93 ALA A C 1
ATOM 716 O O . ALA A 1 93 ? -3.456 -11.576 2.401 1.00 96.81 93 ALA A O 1
ATOM 717 N N . LEU A 1 94 ? -3.740 -9.358 2.451 1.00 94.38 94 LEU A N 1
ATOM 718 C CA . LEU A 1 94 ? -2.914 -9.151 3.636 1.00 94.38 94 LEU A CA 1
ATOM 719 C C . LEU A 1 94 ? -3.633 -9.688 4.880 1.00 94.38 94 LEU A C 1
ATOM 721 O O . LEU A 1 94 ? -4.825 -9.454 5.069 1.00 94.38 94 LEU A O 1
ATOM 725 N N . SER A 1 95 ? -2.905 -10.392 5.748 1.00 95.44 95 SER A N 1
ATOM 726 C CA . SER A 1 95 ? -3.431 -10.948 7.006 1.00 95.44 95 SER A CA 1
ATOM 727 C C . SER A 1 95 ? -2.526 -10.577 8.189 1.00 95.44 95 SER A C 1
ATOM 729 O O . SER A 1 95 ? -1.859 -11.451 8.752 1.00 95.44 95 SER A O 1
ATOM 731 N N . PRO A 1 96 ? -2.421 -9.279 8.540 1.00 95.06 96 PRO A N 1
ATOM 732 C CA . PRO A 1 96 ? -1.585 -8.852 9.653 1.00 95.06 96 PRO A CA 1
ATOM 733 C C . PRO A 1 96 ? -2.179 -9.346 10.976 1.00 95.06 96 PRO A C 1
ATOM 735 O O . PRO A 1 96 ? -3.388 -9.280 11.191 1.00 95.06 96 PRO A O 1
ATOM 738 N N . ARG A 1 97 ? -1.326 -9.838 11.881 1.00 93.69 97 ARG A N 1
ATOM 739 C CA . ARG A 1 97 ? -1.762 -10.216 13.235 1.00 93.69 97 ARG A CA 1
ATOM 740 C C . ARG A 1 97 ? -1.873 -9.004 14.152 1.00 93.69 97 ARG A C 1
ATOM 742 O O . ARG A 1 97 ? -2.844 -8.899 14.887 1.00 93.69 97 ARG A O 1
ATOM 749 N N . SER A 1 98 ? -0.898 -8.105 14.064 1.00 96.56 98 SER A N 1
ATOM 750 C CA . SER A 1 98 ? -0.762 -6.895 14.872 1.00 96.56 98 SER A CA 1
ATOM 751 C C . SER A 1 98 ? -0.013 -5.811 14.091 1.00 96.56 98 SER A C 1
ATOM 753 O O . SER A 1 98 ? 0.531 -6.069 13.011 1.00 96.56 98 SER A O 1
ATOM 755 N N . GLY A 1 99 ? 0.025 -4.599 14.641 1.00 96.50 99 GLY A N 1
ATOM 756 C CA . GLY A 1 99 ? 0.757 -3.460 14.091 1.00 96.50 99 GLY A CA 1
ATOM 757 C C . GLY A 1 99 ? -0.148 -2.296 13.703 1.00 96.50 99 GLY A C 1
ATOM 758 O O . GLY A 1 99 ? -1.346 -2.303 13.967 1.00 96.50 99 GLY A O 1
ATOM 759 N N . ALA A 1 100 ? 0.446 -1.281 13.081 1.00 97.75 100 ALA A N 1
ATOM 760 C CA . ALA A 1 100 ? -0.254 -0.086 12.636 1.00 97.75 100 ALA A CA 1
ATOM 761 C C . ALA A 1 100 ? -0.033 0.134 11.138 1.00 97.75 100 ALA A C 1
ATOM 763 O O . ALA A 1 100 ? 1.103 0.113 10.651 1.00 97.75 100 ALA A O 1
ATOM 764 N N . PHE A 1 101 ? -1.123 0.361 10.414 1.00 98.06 101 PHE A N 1
ATOM 765 C CA . PHE A 1 101 ? -1.132 0.423 8.958 1.00 98.06 101 PHE A CA 1
ATOM 766 C C . PHE A 1 101 ? -1.878 1.664 8.484 1.00 98.06 101 PHE A C 1
ATOM 768 O O . PHE A 1 101 ? -2.868 2.076 9.085 1.00 98.06 101 PHE A O 1
ATOM 775 N N . GLN A 1 102 ? -1.399 2.262 7.400 1.00 97.12 102 GLN A N 1
ATOM 776 C CA . GLN A 1 102 ? -2.021 3.416 6.770 1.00 97.12 102 GLN A CA 1
ATOM 777 C C . GLN A 1 102 ? -2.747 2.967 5.498 1.00 97.12 102 GLN A C 1
ATOM 779 O O . GLN A 1 102 ? -2.209 2.194 4.705 1.00 97.12 102 GLN A O 1
ATOM 784 N N . LEU A 1 103 ? -3.971 3.453 5.297 1.00 96.25 103 LEU A N 1
ATOM 785 C CA . LEU A 1 103 ? -4.791 3.147 4.126 1.00 96.25 103 LEU A CA 1
ATOM 786 C C . LEU A 1 103 ? -5.266 4.446 3.489 1.00 96.25 103 LEU A C 1
ATOM 788 O O . LEU A 1 103 ? -5.820 5.310 4.157 1.00 96.25 103 LEU A O 1
ATOM 792 N N . ASN A 1 104 ? -5.046 4.574 2.188 1.00 94.06 104 ASN A N 1
ATOM 793 C CA . ASN A 1 104 ? -5.563 5.652 1.352 1.00 94.06 104 ASN A CA 1
ATOM 794 C C . ASN A 1 104 ? -6.104 4.994 0.078 1.00 94.06 104 ASN A C 1
ATOM 796 O O . ASN A 1 104 ? -5.401 4.953 -0.936 1.00 94.06 104 ASN A O 1
ATOM 800 N N . PRO A 1 105 ? -7.266 4.317 0.165 1.00 93.12 105 PRO A N 1
ATOM 801 C CA . PRO A 1 105 ? -7.814 3.578 -0.964 1.00 93.12 105 PRO A CA 1
ATOM 802 C C . PRO A 1 105 ? -8.104 4.531 -2.128 1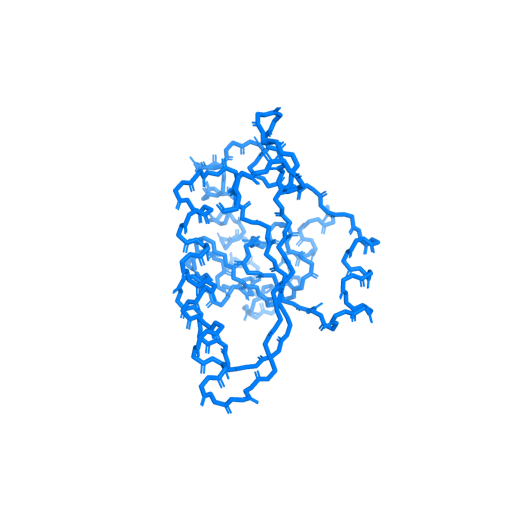.00 93.12 105 PRO A C 1
ATOM 804 O O . PRO A 1 105 ? -8.299 5.731 -1.915 1.00 93.12 105 PRO A O 1
ATOM 807 N N . PRO A 1 106 ? -8.141 4.028 -3.371 1.00 89.75 106 PRO A N 1
ATOM 808 C CA . PRO A 1 106 ? -8.657 4.832 -4.461 1.00 89.75 106 PRO A CA 1
ATOM 809 C C . PRO A 1 106 ? -10.121 5.232 -4.193 1.00 89.75 106 PRO A C 1
ATOM 811 O O . PRO A 1 106 ? -10.864 4.465 -3.582 1.00 89.75 106 PRO A O 1
ATOM 814 N N . PHE A 1 107 ? -10.550 6.399 -4.679 1.00 85.75 107 PHE A N 1
ATOM 815 C CA . PHE A 1 107 ? -11.922 6.916 -4.604 1.00 85.75 107 PHE A CA 1
ATOM 816 C C . PHE A 1 107 ? -12.850 6.172 -5.571 1.00 85.75 107 PHE A C 1
ATOM 818 O O . PHE A 1 107 ? -13.390 6.733 -6.521 1.00 85.75 107 PHE A O 1
ATOM 825 N N . VAL A 1 108 ? -12.958 4.868 -5.352 1.00 87.75 108 VAL A N 1
ATOM 826 C CA . VAL A 1 108 ? -13.829 3.940 -6.061 1.00 87.75 108 VAL A CA 1
ATOM 827 C C . VAL A 1 108 ? -14.672 3.268 -4.991 1.00 87.75 108 VAL A C 1
ATOM 829 O O . VAL A 1 108 ? -14.125 2.545 -4.159 1.00 87.75 108 VAL A O 1
ATOM 832 N N . ASP A 1 109 ? -15.978 3.526 -5.004 1.00 88.31 109 ASP A N 1
ATOM 833 C CA . ASP A 1 109 ? -16.893 3.121 -3.930 1.00 88.31 109 ASP A CA 1
ATOM 834 C C . ASP A 1 109 ? -16.788 1.625 -3.615 1.00 88.31 109 ASP A C 1
ATOM 836 O O . ASP A 1 109 ? -16.598 1.260 -2.458 1.00 88.31 109 ASP A O 1
ATOM 840 N N . ASP A 1 110 ? -16.771 0.767 -4.638 1.00 91.12 110 ASP A N 1
ATOM 841 C CA . ASP A 1 110 ? -16.631 -0.685 -4.462 1.00 91.12 110 ASP A CA 1
ATOM 842 C C . ASP A 1 110 ? -15.325 -1.074 -3.749 1.00 91.12 110 ASP A C 1
ATOM 844 O O . ASP A 1 110 ? -15.303 -1.991 -2.928 1.00 91.12 110 ASP A O 1
ATOM 848 N N . VAL A 1 111 ? -14.225 -0.358 -4.018 1.00 92.56 111 VAL A N 1
ATOM 849 C CA . VAL A 1 111 ? -12.930 -0.603 -3.361 1.00 92.56 111 VAL A CA 1
ATOM 850 C C . VAL A 1 111 ? -12.962 -0.131 -1.910 1.00 92.56 111 VAL A C 1
ATOM 852 O O . VAL A 1 111 ? -12.408 -0.803 -1.040 1.00 92.56 111 VAL A O 1
ATOM 855 N N . ILE A 1 112 ? -13.617 0.998 -1.631 1.00 93.19 112 ILE A N 1
ATOM 856 C CA . ILE A 1 112 ? -13.783 1.519 -0.270 1.00 93.19 112 ILE A CA 1
ATOM 857 C C . ILE A 1 112 ? -14.670 0.578 0.553 1.00 93.19 112 ILE A C 1
ATOM 859 O O . ILE A 1 112 ? -14.297 0.226 1.670 1.00 93.19 112 ILE A O 1
ATOM 863 N N . VAL A 1 113 ? -15.796 0.115 0.003 1.00 94.62 113 VAL A N 1
ATOM 864 C CA . VAL A 1 113 ? -16.697 -0.847 0.660 1.00 94.62 113 VAL A CA 1
ATOM 865 C C . VAL A 1 113 ? -15.970 -2.161 0.942 1.00 94.62 113 VAL A C 1
ATOM 867 O O . VAL A 1 113 ? -15.972 -2.634 2.078 1.00 94.62 113 VAL A O 1
ATOM 870 N N . ALA A 1 114 ? -15.263 -2.714 -0.048 1.00 96.75 114 ALA A N 1
ATOM 871 C CA . ALA A 1 114 ? -14.459 -3.918 0.152 1.00 96.75 114 ALA A CA 1
ATOM 872 C C . ALA A 1 114 ? -13.364 -3.715 1.214 1.00 96.75 114 ALA A C 1
ATOM 874 O O . ALA A 1 114 ? -13.073 -4.627 1.989 1.00 96.75 114 ALA A O 1
ATOM 875 N N . MET A 1 115 ? -12.748 -2.527 1.271 1.00 97.44 115 MET A N 1
ATOM 876 C CA . MET A 1 115 ? -11.752 -2.202 2.294 1.00 97.44 115 MET A CA 1
ATOM 877 C C . MET A 1 115 ? -12.380 -2.220 3.685 1.00 97.44 115 MET A C 1
ATOM 879 O O . MET A 1 115 ? -11.785 -2.807 4.581 1.00 97.44 115 MET A O 1
ATOM 883 N N . VAL A 1 116 ? -13.554 -1.609 3.867 1.00 97.19 116 VAL A N 1
ATOM 884 C CA . VAL A 1 116 ? -14.256 -1.588 5.160 1.00 97.19 116 VAL A CA 1
ATOM 885 C C . VAL A 1 116 ? -14.549 -3.008 5.638 1.00 97.19 116 VAL A C 1
ATOM 887 O O . VAL A 1 116 ? -14.126 -3.353 6.738 1.00 97.19 116 VAL A O 1
ATOM 890 N N . HIS A 1 117 ? -15.135 -3.861 4.793 1.00 98.12 117 HIS A N 1
ATOM 891 C CA . HIS A 1 117 ? -15.383 -5.263 5.152 1.00 98.12 117 HIS A CA 1
ATOM 892 C C . HIS A 1 117 ? -14.102 -6.003 5.538 1.00 98.12 117 HIS A C 1
ATOM 894 O O . HIS A 1 117 ? -14.057 -6.712 6.541 1.00 98.12 117 HIS A O 1
ATOM 900 N N . ARG A 1 118 ? -13.015 -5.790 4.787 1.00 98.25 118 ARG A N 1
ATOM 901 C CA . ARG A 1 118 ? -11.734 -6.416 5.116 1.00 98.25 118 ARG A CA 1
ATOM 902 C C . ARG A 1 118 ? -11.155 -5.909 6.441 1.00 98.25 118 ARG A C 1
ATOM 904 O O . ARG A 1 118 ? -10.521 -6.678 7.160 1.00 98.25 118 ARG A O 1
ATOM 911 N N . LEU A 1 119 ? -11.329 -4.628 6.761 1.00 98.25 119 LEU A N 1
ATOM 912 C CA . LEU A 1 119 ? -10.896 -4.059 8.037 1.00 98.25 119 LEU A CA 1
ATOM 913 C C . LEU A 1 119 ? -11.680 -4.659 9.207 1.00 98.25 119 LEU A C 1
ATOM 915 O O . LEU A 1 119 ? -11.054 -5.025 10.197 1.00 98.25 119 LEU A O 1
ATOM 919 N N . GLU A 1 120 ? -13.001 -4.805 9.075 1.00 98.12 120 GLU A N 1
ATOM 920 C CA . GLU A 1 120 ? -13.867 -5.454 10.072 1.00 98.12 120 GLU A CA 1
ATOM 921 C C . GLU A 1 120 ? -13.399 -6.888 10.350 1.00 98.12 120 GLU A C 1
ATOM 923 O O . GLU A 1 120 ? -13.086 -7.218 11.491 1.00 98.12 120 GLU A O 1
ATOM 928 N N . GLU A 1 121 ? -13.200 -7.701 9.305 1.00 98.25 121 GLU A N 1
ATOM 929 C CA . GLU A 1 121 ? -12.684 -9.072 9.440 1.00 98.25 121 GLU A CA 1
ATOM 930 C C . GLU A 1 121 ? -11.344 -9.137 10.192 1.00 98.25 121 GLU A C 1
ATOM 932 O O . GLU A 1 121 ? -11.121 -10.008 11.038 1.00 98.25 121 GLU A O 1
ATOM 937 N N . LEU A 1 122 ? -10.412 -8.237 9.860 1.00 98.31 122 LEU A N 1
ATOM 938 C CA . LEU A 1 122 ? -9.081 -8.213 10.465 1.00 98.31 122 LEU A CA 1
ATOM 939 C C . LEU A 1 122 ? -9.125 -7.757 11.927 1.00 98.31 122 LEU A C 1
ATOM 941 O O . LEU A 1 122 ? -8.396 -8.317 12.752 1.00 98.31 122 LEU A O 1
ATOM 945 N N . LEU A 1 123 ? -9.961 -6.764 12.240 1.00 97.94 123 LEU A N 1
ATOM 946 C CA . LEU A 1 123 ? -10.144 -6.246 13.593 1.00 97.94 123 LEU A CA 1
ATOM 947 C C . LEU A 1 123 ? -10.856 -7.259 14.491 1.00 97.94 123 LEU A C 1
ATOM 949 O O . LEU A 1 123 ? -10.351 -7.520 15.579 1.00 97.94 123 LEU A O 1
ATOM 953 N N . ASP A 1 124 ? -11.925 -7.906 14.024 1.00 98.06 124 ASP A N 1
ATOM 954 C CA . ASP A 1 124 ? -12.624 -8.964 14.768 1.00 98.06 124 ASP A CA 1
ATOM 955 C C . ASP A 1 124 ? -11.678 -10.124 15.095 1.00 98.06 124 ASP A C 1
ATOM 957 O O . ASP A 1 124 ? -11.617 -10.633 16.219 1.00 98.06 124 ASP A O 1
ATOM 961 N N . ALA A 1 125 ? -10.868 -10.524 14.112 1.00 97.62 125 ALA A N 1
ATOM 962 C CA . ALA A 1 125 ? -9.888 -11.574 14.312 1.00 97.62 125 ALA A CA 1
ATOM 963 C C . ALA A 1 125 ? -8.790 -11.147 15.306 1.00 97.62 125 ALA A C 1
ATOM 965 O O . ALA A 1 125 ? -8.313 -11.984 16.076 1.00 97.62 125 ALA A O 1
ATOM 966 N N . ALA A 1 126 ? -8.353 -9.883 15.280 1.00 97.88 126 ALA A N 1
ATOM 967 C CA . ALA A 1 126 ? -7.379 -9.346 16.231 1.00 97.88 126 ALA A CA 1
ATOM 968 C C . ALA A 1 126 ? -7.952 -9.261 17.650 1.00 97.88 126 ALA A C 1
ATOM 970 O O . ALA A 1 126 ? -7.269 -9.675 18.586 1.00 97.88 126 ALA A O 1
ATOM 971 N N . ASP A 1 127 ? -9.205 -8.831 17.806 1.00 97.31 127 ASP A N 1
ATOM 972 C CA . ASP A 1 127 ? -9.896 -8.761 19.097 1.00 97.31 127 ASP A CA 1
ATOM 973 C C . ASP A 1 127 ? -10.031 -10.152 19.731 1.00 97.31 127 ASP A C 1
ATOM 975 O O . ASP A 1 127 ? -9.610 -10.371 20.871 1.00 97.31 127 ASP A O 1
ATOM 979 N N . GLY A 1 128 ? -10.449 -11.151 18.943 1.00 97.12 128 GLY A N 1
ATOM 980 C CA . GLY A 1 128 ? -10.507 -12.547 19.388 1.00 97.12 128 GLY A CA 1
ATOM 981 C C . GLY A 1 128 ? -9.155 -13.112 19.852 1.00 97.12 128 GLY A C 1
ATOM 982 O O . GLY A 1 128 ? -9.111 -14.015 20.690 1.00 97.12 128 GLY A O 1
ATOM 983 N N . ARG A 1 129 ? -8.039 -12.569 19.348 1.00 96.88 129 ARG A N 1
ATOM 984 C CA . ARG A 1 129 ? -6.669 -12.929 19.760 1.00 96.88 129 ARG A CA 1
ATOM 985 C C . ARG A 1 129 ? -6.071 -11.994 20.813 1.00 96.88 129 ARG A C 1
ATOM 987 O O . ARG A 1 129 ? -5.027 -12.329 21.367 1.00 96.88 129 ARG A O 1
ATOM 994 N N . LYS A 1 130 ? -6.723 -10.866 21.113 1.00 96.19 130 LYS A N 1
ATOM 995 C CA . LYS A 1 130 ? -6.200 -9.753 21.925 1.00 96.19 130 LYS A CA 1
ATOM 996 C C . LYS A 1 130 ? -4.913 -9.134 21.359 1.00 96.19 130 LYS A C 1
ATOM 998 O O . LYS A 1 130 ? -4.045 -8.695 22.114 1.00 96.19 130 LYS A O 1
ATOM 1003 N N . ASP A 1 131 ? -4.787 -9.108 20.034 1.00 97.56 131 ASP A N 1
ATOM 1004 C CA . ASP A 1 131 ? -3.667 -8.475 19.338 1.00 97.56 131 ASP A CA 1
ATOM 1005 C C . ASP A 1 131 ? -3.903 -6.963 19.172 1.00 97.56 131 ASP A C 1
ATOM 1007 O O . ASP A 1 131 ? -5.009 -6.517 18.873 1.00 97.56 131 ASP A O 1
ATOM 1011 N N . ALA A 1 132 ? -2.846 -6.156 19.297 1.00 96.62 132 ALA A N 1
ATOM 1012 C CA . ALA A 1 132 ? -2.917 -4.721 19.020 1.00 96.62 132 ALA A CA 1
ATOM 1013 C C . ALA A 1 132 ? -2.831 -4.455 17.507 1.00 96.62 132 ALA A C 1
ATOM 1015 O O . ALA A 1 132 ? -1.753 -4.579 16.914 1.00 96.62 132 ALA A O 1
ATOM 1016 N N . LEU A 1 133 ? -3.951 -4.073 16.889 1.00 98.00 133 LEU A N 1
ATOM 1017 C CA . LEU A 1 133 ? -4.051 -3.769 15.461 1.00 98.00 133 LEU A CA 1
ATOM 1018 C C . LEU A 1 133 ? -4.698 -2.396 15.240 1.00 98.00 133 LEU A C 1
ATOM 1020 O O . LEU A 1 133 ? -5.762 -2.109 15.780 1.00 98.00 133 LEU A O 1
ATOM 1024 N N . ILE A 1 134 ? -4.039 -1.540 14.458 1.00 97.75 134 ILE A N 1
ATOM 1025 C CA . ILE A 1 134 ? -4.465 -0.163 14.188 1.00 97.75 134 ILE A CA 1
ATOM 1026 C C . ILE A 1 134 ? -4.479 0.080 12.681 1.00 97.75 134 ILE A C 1
ATOM 1028 O O . ILE A 1 134 ? -3.517 -0.220 11.971 1.00 97.75 134 ILE A O 1
ATOM 1032 N N . PHE A 1 135 ? -5.548 0.713 12.212 1.00 98.00 135 PHE A N 1
ATOM 1033 C CA . PHE A 1 135 ? -5.701 1.143 10.831 1.00 98.00 135 PHE A CA 1
ATOM 1034 C C . PHE A 1 135 ? -5.995 2.645 10.784 1.00 98.00 135 PHE A C 1
ATOM 1036 O O . PHE A 1 135 ? -6.990 3.111 11.332 1.00 98.00 135 PHE A O 1
ATOM 1043 N N . VAL A 1 136 ? -5.121 3.412 10.131 1.00 97.44 136 VAL A N 1
ATOM 1044 C CA . VAL A 1 136 ? -5.293 4.852 9.900 1.00 97.44 136 VAL A CA 1
ATOM 1045 C C . VAL A 1 136 ? -5.788 5.050 8.473 1.00 97.44 136 VAL A C 1
ATOM 1047 O O . VAL A 1 136 ? -5.014 4.946 7.519 1.00 97.44 136 VAL A O 1
ATOM 1050 N N . VAL A 1 137 ? -7.086 5.308 8.331 1.00 95.56 137 VAL A N 1
ATOM 1051 C CA . VAL A 1 137 ? -7.765 5.414 7.034 1.00 95.56 137 VAL A CA 1
ATOM 1052 C C . VAL A 1 137 ? -7.892 6.879 6.615 1.00 95.56 137 VAL A C 1
ATOM 1054 O O . VAL A 1 137 ? -8.403 7.709 7.362 1.00 95.56 137 VAL A O 1
ATOM 1057 N N . ILE A 1 138 ? -7.439 7.189 5.403 1.00 91.38 138 ILE A N 1
ATOM 1058 C CA . ILE A 1 138 ? -7.542 8.499 4.761 1.00 91.38 138 ILE A CA 1
ATOM 1059 C C . ILE A 1 138 ? -8.515 8.360 3.596 1.00 91.38 138 ILE A C 1
ATOM 1061 O O . ILE A 1 138 ? -8.217 7.697 2.606 1.00 91.38 138 ILE A O 1
ATOM 1065 N N . VAL A 1 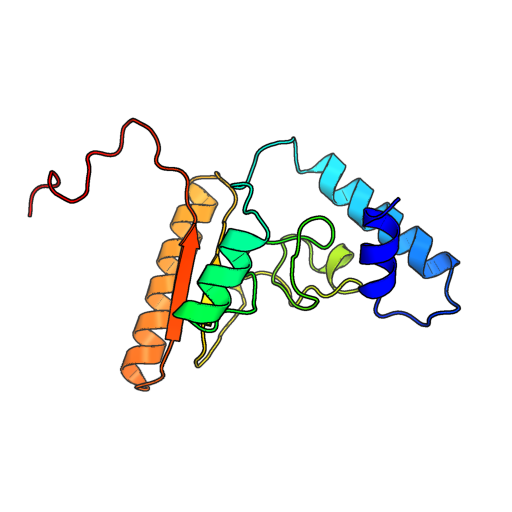139 ? -9.678 8.988 3.718 1.00 86.31 139 VAL A N 1
ATOM 1066 C CA . VAL A 1 139 ? -10.721 9.013 2.688 1.00 86.31 139 VAL A CA 1
ATOM 1067 C C . VAL A 1 139 ? -11.205 10.446 2.505 1.00 86.31 139 VAL A C 1
ATOM 1069 O O . VAL A 1 139 ? -11.281 11.210 3.468 1.00 86.31 139 VAL A O 1
ATOM 1072 N N . CYS A 1 140 ? -11.516 10.832 1.269 1.00 73.44 140 CYS A N 1
ATOM 1073 C CA . CYS A 1 140 ? -12.186 12.101 1.019 1.00 73.44 140 CYS A CA 1
ATOM 1074 C C . CYS A 1 140 ? -13.652 11.985 1.440 1.00 73.44 140 CYS A C 1
ATOM 1076 O O . CYS A 1 140 ? -14.336 11.032 1.075 1.00 73.44 140 CYS A O 1
ATOM 1078 N N . ALA A 1 141 ? -14.138 12.961 2.204 1.00 64.69 141 ALA A N 1
ATOM 1079 C CA . ALA A 1 141 ? -15.558 13.067 2.492 1.00 64.69 141 ALA A CA 1
ATOM 1080 C C . ALA A 1 141 ? -16.278 13.568 1.233 1.00 64.69 141 ALA A C 1
ATOM 1082 O O . ALA A 1 141 ? -15.996 14.669 0.762 1.00 64.69 141 ALA A O 1
ATOM 1083 N N . ASN A 1 142 ? -17.216 12.786 0.696 1.00 57.72 142 ASN A N 1
ATOM 1084 C CA . ASN A 1 142 ? -18.158 13.306 -0.292 1.00 57.72 142 ASN A CA 1
ATOM 1085 C C . ASN A 1 142 ? -19.060 14.336 0.406 1.00 57.72 142 ASN A C 1
ATOM 1087 O O . ASN A 1 142 ? -19.569 14.063 1.496 1.00 57.72 142 ASN A O 1
ATOM 1091 N N . GLU A 1 143 ? -19.296 15.492 -0.219 1.00 50.38 143 GLU A N 1
ATOM 1092 C CA . GLU A 1 143 ? -20.067 16.625 0.337 1.00 50.38 143 GLU A CA 1
ATOM 1093 C C . GLU A 1 143 ? -21.534 16.288 0.709 1.00 50.38 143 GLU A C 1
ATOM 1095 O O . GLU A 1 143 ? -22.228 17.107 1.304 1.00 50.38 143 GLU A O 1
ATOM 1100 N N . GLY A 1 144 ? -22.012 15.070 0.423 1.00 53.19 144 GLY A N 1
ATOM 1101 C CA . GLY A 1 144 ? -23.309 14.546 0.877 1.00 53.19 144 GLY A CA 1
ATOM 1102 C C . GLY A 1 144 ? -23.287 13.798 2.220 1.00 53.19 144 GLY A C 1
ATOM 1103 O O . GLY A 1 144 ? -24.341 13.388 2.708 1.00 53.19 144 GLY A O 1
ATOM 1104 N N . SER A 1 145 ? -22.115 13.601 2.828 1.00 51.94 145 SER A N 1
ATOM 1105 C CA . SER A 1 145 ? -21.969 12.855 4.084 1.00 51.94 145 SER A CA 1
ATOM 1106 C C . SER A 1 145 ? -22.262 13.784 5.258 1.00 51.94 145 SER A C 1
ATOM 1108 O O . SER A 1 145 ? -21.431 14.619 5.621 1.00 51.94 145 SER A O 1
ATOM 1110 N N . ARG A 1 146 ? -23.447 13.665 5.868 1.00 48.91 146 ARG A N 1
ATOM 1111 C CA . ARG A 1 146 ? -23.716 14.354 7.137 1.00 48.91 146 ARG A CA 1
ATOM 1112 C C . ARG A 1 146 ? -22.643 13.951 8.159 1.00 48.91 146 ARG A C 1
ATOM 1114 O O . ARG A 1 146 ? -22.290 12.771 8.208 1.00 48.91 146 ARG A O 1
ATOM 1121 N N . PRO A 1 147 ? -22.125 14.886 8.975 1.00 54.88 147 PRO A N 1
ATOM 1122 C CA . PRO A 1 147 ? -21.187 14.538 10.035 1.00 54.88 147 PRO A CA 1
ATOM 1123 C C . PRO A 1 147 ? -21.790 13.446 10.927 1.00 54.88 147 PRO A C 1
ATOM 1125 O O . PRO A 1 147 ? -22.999 13.428 11.145 1.00 54.88 147 PRO A O 1
ATOM 1128 N N . ILE A 1 148 ? -20.952 12.546 11.454 1.00 53.09 148 ILE A N 1
ATOM 1129 C CA . ILE A 1 148 ? -21.367 11.390 12.282 1.00 53.09 148 ILE A CA 1
ATOM 1130 C C . ILE A 1 148 ? -22.271 11.817 13.456 1.00 53.09 148 ILE A C 1
ATOM 1132 O O . ILE A 1 148 ? -23.143 11.067 13.883 1.00 53.09 148 ILE A O 1
ATOM 1136 N N . SER A 1 149 ? -22.150 13.066 13.915 1.00 55.25 149 SER A N 1
ATOM 1137 C CA . SER A 1 149 ? -23.038 13.692 14.901 1.00 55.25 149 SER A CA 1
ATOM 1138 C C . SER A 1 149 ? -24.509 13.838 14.471 1.00 55.25 149 SER A C 1
ATOM 1140 O O . SER A 1 149 ? -25.336 14.229 15.291 1.00 55.25 149 SER A O 1
ATOM 1142 N N . GLN A 1 150 ? -24.847 13.558 13.210 1.00 44.94 150 GLN A N 1
ATOM 1143 C CA . GLN A 1 150 ? -26.168 13.767 12.610 1.00 44.94 150 GLN A CA 1
ATOM 1144 C C . GLN A 1 150 ? -26.773 12.502 11.968 1.00 44.94 150 GLN A C 1
ATOM 1146 O O . GLN A 1 150 ? -27.796 12.603 11.284 1.00 44.94 150 GLN A O 1
ATOM 1151 N N . MET A 1 151 ? -26.181 11.319 12.167 1.00 39.09 151 MET A N 1
ATOM 1152 C CA . MET A 1 151 ? -26.820 10.049 11.793 1.00 39.09 151 MET A CA 1
ATOM 1153 C C . MET A 1 151 ? -27.794 9.595 12.899 1.00 39.09 151 MET A C 1
ATOM 1155 O O . MET A 1 151 ? -27.480 9.761 14.081 1.00 39.09 151 MET A O 1
ATOM 1159 N N . PRO A 1 152 ? -28.992 9.075 12.559 1.00 41.97 152 PRO A N 1
ATOM 1160 C CA . PRO A 1 152 ? -29.905 8.528 13.558 1.00 41.97 152 PRO A CA 1
ATOM 1161 C C . PRO A 1 152 ? -29.257 7.319 14.248 1.00 41.97 152 PRO A C 1
ATOM 1163 O O . PRO A 1 152 ? -28.571 6.536 13.594 1.00 41.97 152 PRO A O 1
ATOM 1166 N N . ARG A 1 153 ? -29.443 7.234 15.570 1.00 46.56 153 ARG A N 1
ATOM 1167 C CA . ARG A 1 153 ? -28.944 6.131 16.404 1.00 46.56 153 ARG A CA 1
ATOM 1168 C C . ARG A 1 153 ? -29.647 4.822 16.087 1.00 46.56 153 ARG A C 1
ATOM 1170 O O . ARG A 1 153 ? -30.866 4.889 15.810 1.00 46.56 153 ARG A O 1
#

Organism: NCBI:txid73915

InterPro domains:
  IPR022035 PCIF1, WW domain [PF12237] (6-142)
  IPR039881 mRNA (2'-O-methyladenosine-N(6)-)-methyltransferase PCIF1-like [PTHR21727] (2-139)

Foldseek 3Di:
DVQLVLQLVLAQDDNPCPVVSVVLVVVQVVVCVVPDDPDFWDDDDPVNVVCCCVPFVADEEQEDASRRDPHSAYAYDCCVSGVSRHHPYHSLPDQDLAGEHEYTGTPDVVRVVSVVVSVVVNVVNNVVVVHHHYYHYDDDDDPPDDPPVPDDD